Protein AF-A0A564UAB9-F1 (afdb_monomer)

Foldseek 3Di:
DDDAAEDEDCQLDDDVVVVVVVVVCVVVVGHHYYDSHVPLQVLLVLLQQLLLLVLLVVDPHSLQSLVPLVSLLVSLVSSLVSLVLSCVLPVAHPPNVSCCSVPPDSVVSSNVSSVCCNDPNVVPPRSVCSVVPVVVSVVSNVVSVVVSVVSVVVVVVVD

Radius of gyration: 17.19 Å; Cα contacts (8 Å, |Δi|>4): 170; chains: 1; bounding box: 46×29×44 Å

Secondary structure (DSSP, 8-state):
-PPPEEE--TT-S--HHHHHHHHHHHHTT--EEE-S-HHHHHHHHHHHHHHHHHHHHHSSSGGGGGG-HHHHHHHHHHHHHHHHHHHHHHS--SSGGGGHHHHS-HHHHHHHHHHHHTSHHIIIIIIHHHHH-HHHHHHHHHHHHHHHHHHHHHHHTT-

pLDDT: mean 93.33, std 7.09, range [55.41, 98.62]

Solvent-accessible surface area (backbone atoms only — not comparable to full-atom values): 8683 Å² total; per-residue (Å²): 138,80,86,52,55,70,50,51,44,92,86,39,55,93,49,71,65,62,52,53,51,50,52,51,35,54,75,68,70,44,60,66,42,82,48,54,48,49,68,49,29,52,52,48,48,49,40,50,52,39,40,54,44,49,37,38,74,72,30,95,51,44,94,50,26,32,74,38,62,69,49,28,46,52,32,37,50,48,32,27,49,39,47,45,48,47,36,70,75,64,77,53,61,36,60,66,74,61,52,50,54,54,72,54,54,64,69,60,46,18,52,54,46,21,56,40,44,70,29,74,64,20,41,66,65,45,49,52,44,40,71,75,38,52,67,60,52,53,49,50,41,52,54,52,54,52,50,53,48,52,58,53,53,59,53,60,77,77,108

Nearest PDB structures (foldseek):
  3i83-assembly1_A  TM=4.008E-01  e=1.559E+00  Methylococcus capsulatus
  3h2z-assembly1_A-2  TM=4.729E-01  e=6.433E+00  Shigella flexneri 2a str. 2457T

Mean predicted aligned error: 4.14 Å

Organism: NCBI:txid33039

Sequence (159 aa):
MIQPTTFAEISGNKSEKTKQFSKILRHAHIPYQKVVDMHMWQLCHLAMVVPIADAYYEADCPERAGKDWKIMKKTAKKLKRNFSFLRKQAGRLSPCKMNIFRFLPLPIMTIMLAVTFESSFGDKFMYQHARKAPNEMRELHKQFYAYMKKLKEARYEIL

Structure (mmCIF, N/CA/C/O backbone):
data_AF-A0A564UAB9-F1
#
_entry.id   AF-A0A564UAB9-F1
#
loop_
_atom_site.group_PDB
_atom_site.id
_atom_site.type_symbol
_atom_site.label_atom_id
_atom_site.label_alt_id
_atom_site.label_comp_id
_atom_site.label_asym_id
_atom_site.label_entity_id
_atom_site.label_seq_id
_atom_site.pdbx_PDB_ins_code
_atom_site.Cartn_x
_atom_site.Cartn_y
_atom_site.Cartn_z
_atom_site.occupancy
_atom_site.B_iso_or_equiv
_atom_site.auth_seq_id
_atom_site.auth_comp_id
_atom_site.auth_asym_id
_atom_site.auth_atom_id
_atom_site.pdbx_PDB_model_num
ATOM 1 N N . MET A 1 1 ? -9.472 -10.741 -9.925 1.00 55.41 1 MET A N 1
ATOM 2 C CA . MET A 1 1 ? -9.746 -10.391 -8.513 1.00 55.41 1 MET A CA 1
ATOM 3 C C . MET A 1 1 ? -10.145 -8.922 -8.452 1.00 55.41 1 MET A C 1
ATOM 5 O O . MET A 1 1 ? -9.410 -8.110 -8.996 1.00 55.41 1 MET A O 1
ATOM 9 N N . ILE A 1 2 ? -11.305 -8.593 -7.874 1.00 66.50 2 ILE A N 1
ATOM 10 C CA . ILE A 1 2 ? -11.787 -7.210 -7.691 1.00 66.50 2 ILE A CA 1
ATOM 11 C C . ILE A 1 2 ? -11.560 -6.832 -6.223 1.00 66.50 2 ILE A C 1
ATOM 13 O O . ILE A 1 2 ? -11.834 -7.642 -5.337 1.00 66.50 2 ILE A O 1
ATOM 17 N N . GLN A 1 3 ? -11.021 -5.640 -5.964 1.00 72.75 3 GLN A N 1
ATOM 18 C CA . GLN A 1 3 ? -10.818 -5.148 -4.601 1.00 72.75 3 GLN A CA 1
ATOM 19 C C . GLN A 1 3 ? -12.181 -4.931 -3.921 1.00 72.75 3 GLN A C 1
ATOM 21 O O . GLN A 1 3 ? -13.036 -4.266 -4.504 1.00 72.75 3 GLN A O 1
ATOM 26 N N . PRO A 1 4 ? -12.412 -5.469 -2.709 1.00 89.12 4 PRO A N 1
ATOM 27 C CA . PRO A 1 4 ? -13.683 -5.282 -2.026 1.00 89.12 4 PRO A CA 1
ATOM 28 C C . PRO A 1 4 ? -13.863 -3.834 -1.569 1.00 89.12 4 PRO A C 1
ATOM 30 O O . PRO A 1 4 ? -12.928 -3.204 -1.063 1.00 89.12 4 PRO A O 1
ATOM 33 N N . THR A 1 5 ? -15.095 -3.336 -1.656 1.00 91.62 5 THR A N 1
ATOM 34 C CA . THR A 1 5 ? -15.491 -2.061 -1.054 1.00 91.62 5 THR A CA 1
ATOM 35 C C . THR A 1 5 ? -15.363 -2.172 0.463 1.00 91.62 5 THR A C 1
ATOM 37 O O . THR A 1 5 ? -16.100 -2.918 1.111 1.00 91.62 5 THR A O 1
ATOM 40 N N . THR A 1 6 ? -14.400 -1.455 1.041 1.00 93.06 6 THR A N 1
ATOM 41 C CA . THR A 1 6 ? -14.140 -1.495 2.484 1.00 93.06 6 THR A CA 1
ATOM 42 C C . THR A 1 6 ? -14.791 -0.305 3.174 1.00 93.06 6 THR A C 1
ATOM 44 O O . THR A 1 6 ? -14.615 0.826 2.735 1.00 93.06 6 THR A O 1
ATOM 47 N N . PHE A 1 7 ? -15.535 -0.546 4.254 1.00 93.19 7 PHE A N 1
ATOM 48 C CA . PHE A 1 7 ? -16.229 0.507 5.003 1.00 93.19 7 PHE A CA 1
ATOM 49 C C . PHE A 1 7 ? -16.267 0.222 6.512 1.00 93.19 7 PHE A C 1
ATOM 51 O O . PHE A 1 7 ? -16.124 -0.922 6.956 1.00 93.19 7 PHE A O 1
ATOM 58 N N . ALA A 1 8 ? -16.458 1.278 7.302 1.00 91.81 8 ALA A N 1
ATOM 59 C CA . ALA A 1 8 ? -16.656 1.229 8.749 1.00 91.81 8 ALA A CA 1
ATOM 60 C C . ALA A 1 8 ? -17.483 2.434 9.206 1.00 91.81 8 ALA A C 1
ATOM 62 O O . ALA A 1 8 ? -17.581 3.422 8.480 1.00 91.81 8 ALA A O 1
ATOM 63 N N . GLU A 1 9 ? -18.015 2.372 10.425 1.00 89.38 9 GLU A N 1
ATOM 64 C CA . GLU A 1 9 ? -18.422 3.588 11.131 1.00 89.38 9 GLU A CA 1
ATOM 65 C C . GLU A 1 9 ? -17.197 4.370 11.597 1.00 89.38 9 GLU A C 1
ATOM 67 O O . GLU A 1 9 ? -16.203 3.777 12.020 1.00 89.38 9 GLU A O 1
ATOM 72 N N . ILE A 1 10 ? -17.301 5.700 11.605 1.00 84.44 10 ILE A N 1
ATOM 73 C CA . ILE A 1 10 ? -16.237 6.583 12.111 1.00 84.44 10 ILE A CA 1
ATOM 74 C C . ILE A 1 10 ? -15.963 6.306 13.596 1.00 84.44 10 ILE A C 1
ATOM 76 O O . ILE A 1 10 ? -14.811 6.289 14.018 1.00 84.44 10 ILE A O 1
ATOM 80 N N . SER A 1 11 ? -17.008 6.015 14.380 1.00 82.06 11 SER A N 1
ATOM 81 C CA . SER A 1 11 ? -16.887 5.653 15.801 1.00 82.06 11 SER A CA 1
ATOM 82 C C . SER A 1 11 ? -16.257 4.276 16.040 1.00 82.06 11 SER A C 1
ATOM 84 O O . SER A 1 11 ? -15.967 3.924 17.179 1.00 82.06 11 SER A O 1
ATOM 86 N N . GLY A 1 12 ? -16.103 3.461 14.993 1.00 79.00 12 GLY A N 1
ATOM 87 C CA . GLY A 1 12 ? -15.676 2.064 15.072 1.00 79.00 12 GLY A CA 1
ATOM 88 C C . GLY A 1 12 ? -16.711 1.094 15.655 1.00 79.00 12 GLY A C 1
ATOM 89 O O . GLY A 1 12 ? -16.488 -0.120 15.661 1.00 79.00 12 GLY A O 1
ATOM 90 N N . ASN A 1 13 ? -17.870 1.593 16.090 1.00 84.12 13 ASN A N 1
ATOM 91 C CA . ASN A 1 13 ? -18.959 0.768 16.600 1.00 84.12 13 ASN A CA 1
ATOM 92 C C . ASN A 1 13 ? -19.751 0.107 15.468 1.00 84.12 13 ASN A C 1
ATOM 94 O O . ASN A 1 13 ? -19.883 0.629 14.361 1.00 84.12 13 ASN A O 1
ATOM 98 N N . LYS A 1 14 ? -20.342 -1.055 15.757 1.00 80.62 14 LYS A N 1
ATOM 99 C CA . LYS A 1 14 ? -21.307 -1.670 14.839 1.00 80.62 14 LYS A CA 1
ATOM 100 C C . LYS A 1 14 ? -22.603 -0.864 14.884 1.00 80.62 14 LYS A C 1
ATOM 102 O O . LYS A 1 14 ? -23.195 -0.715 15.947 1.00 80.62 14 LYS A O 1
ATOM 107 N N . SER A 1 15 ? -23.064 -0.410 13.727 1.00 86.75 15 SER A N 1
ATOM 108 C CA . SER A 1 15 ? -24.317 0.336 13.582 1.00 86.75 15 SER A CA 1
ATOM 109 C C . SER A 1 15 ? -25.321 -0.414 12.714 1.00 86.75 15 SER A C 1
ATOM 111 O O . SER A 1 15 ? -24.957 -1.282 11.915 1.00 86.75 15 SER A O 1
ATOM 113 N N . GLU A 1 16 ? -26.598 -0.048 12.813 1.00 90.25 16 GLU A N 1
ATOM 114 C CA . GLU A 1 16 ? -27.604 -0.562 11.881 1.00 90.25 16 GLU A CA 1
ATOM 115 C C . GLU A 1 16 ? -27.351 -0.066 10.447 1.00 90.25 16 GLU A C 1
ATOM 117 O O . GLU A 1 16 ? -27.499 -0.833 9.497 1.00 90.25 16 GLU A O 1
ATOM 122 N N . LYS A 1 17 ? -26.826 1.157 10.284 1.00 89.81 17 LYS A N 1
ATOM 123 C CA . LYS A 1 17 ? -26.436 1.721 8.980 1.00 89.81 17 LYS A CA 1
ATOM 124 C C . LYS A 1 17 ? -25.415 0.843 8.253 1.00 89.81 17 LYS A C 1
ATOM 126 O O . LYS A 1 17 ? -25.615 0.483 7.095 1.00 89.81 17 LYS A O 1
ATOM 131 N N . THR A 1 18 ? -24.352 0.410 8.934 1.00 91.38 18 THR A N 1
ATOM 132 C CA . THR A 1 18 ? -23.342 -0.477 8.326 1.00 91.38 18 THR A CA 1
ATOM 133 C C . THR A 1 18 ? -23.893 -1.865 7.998 1.00 91.38 18 THR A C 1
ATOM 135 O O . THR A 1 18 ? -23.439 -2.495 7.036 1.00 91.38 18 THR A O 1
ATOM 138 N N . LYS A 1 19 ? -24.897 -2.362 8.737 1.00 91.75 19 LYS A N 1
ATOM 139 C CA . LYS A 1 19 ? -25.610 -3.599 8.371 1.00 91.75 19 LYS A CA 1
ATOM 140 C C . LYS A 1 19 ? -26.473 -3.405 7.128 1.00 91.75 19 LYS A C 1
ATOM 142 O O . LYS A 1 19 ? -26.410 -4.247 6.234 1.00 91.75 19 LYS A O 1
ATOM 147 N N . GLN A 1 20 ? -27.235 -2.316 7.051 1.00 94.44 20 GLN A N 1
ATOM 148 C CA . GLN A 1 20 ? -28.053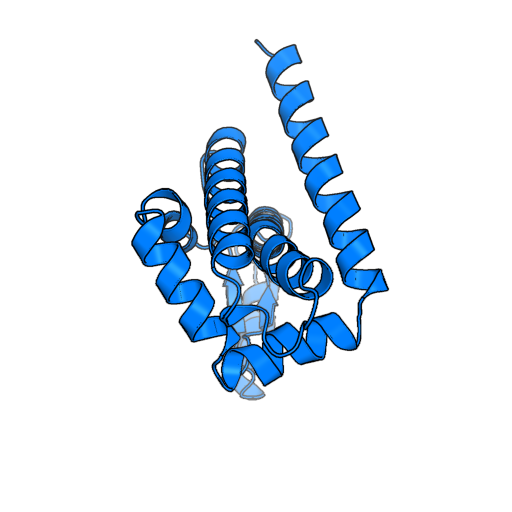 -1.982 5.884 1.00 94.44 20 GLN A CA 1
ATOM 149 C C . GLN A 1 20 ? -27.186 -1.817 4.633 1.00 94.44 20 GLN A C 1
ATOM 151 O O . GLN A 1 20 ? -27.453 -2.460 3.621 1.00 94.44 20 GLN A O 1
ATOM 156 N N . PHE A 1 21 ? -26.072 -1.087 4.726 1.00 94.75 21 PHE A N 1
ATOM 157 C CA . PHE A 1 21 ? -25.146 -0.933 3.605 1.00 94.75 21 PHE A CA 1
ATOM 158 C C . PHE A 1 21 ? -24.528 -2.268 3.162 1.00 94.75 21 PHE A C 1
ATOM 160 O O . PHE A 1 21 ? -24.475 -2.562 1.970 1.00 94.75 21 PHE A O 1
ATOM 167 N N . SER A 1 22 ? -24.175 -3.146 4.114 1.00 94.50 22 SER A N 1
ATOM 168 C CA . SER A 1 22 ? -23.739 -4.517 3.789 1.00 94.50 22 SER A CA 1
ATOM 169 C C . SER A 1 22 ? -24.796 -5.279 2.981 1.00 94.50 22 SER A C 1
ATOM 171 O O . SER A 1 22 ? -24.454 -6.008 2.055 1.00 94.50 22 SER A O 1
ATOM 173 N N . LYS A 1 23 ? -26.084 -5.141 3.338 1.00 96.19 23 LYS A N 1
ATOM 174 C CA . LYS A 1 23 ? -27.186 -5.810 2.629 1.00 96.19 23 LYS A CA 1
ATOM 175 C C . LYS A 1 23 ? -27.323 -5.290 1.200 1.00 96.19 23 LYS A C 1
ATOM 177 O O . LYS A 1 23 ? -27.567 -6.107 0.318 1.00 96.19 23 LYS A O 1
ATOM 182 N N . ILE A 1 24 ? -27.149 -3.987 0.976 1.00 96.69 24 ILE A N 1
ATOM 183 C CA . ILE A 1 24 ? -27.199 -3.374 -0.361 1.00 96.69 24 ILE A CA 1
ATOM 184 C C . ILE A 1 24 ? -26.074 -3.930 -1.238 1.00 96.69 24 ILE A C 1
ATOM 186 O O . ILE A 1 24 ? -26.347 -4.482 -2.300 1.00 96.69 24 ILE A O 1
ATOM 190 N N . LEU A 1 25 ? -24.823 -3.872 -0.764 1.00 95.94 25 LEU A N 1
ATOM 191 C CA . LEU A 1 25 ? -23.670 -4.376 -1.523 1.00 95.94 25 LEU A CA 1
ATOM 192 C C . LEU A 1 25 ? -23.798 -5.871 -1.824 1.00 95.94 25 LEU A C 1
ATOM 194 O O . LEU A 1 25 ? -23.499 -6.306 -2.934 1.00 95.94 25 LEU A O 1
ATOM 198 N N . ARG A 1 26 ? -24.314 -6.649 -0.863 1.00 95.81 26 ARG A N 1
ATOM 199 C CA . ARG A 1 26 ? -24.584 -8.075 -1.059 1.00 95.81 26 ARG A CA 1
ATOM 200 C C . ARG A 1 26 ? -25.623 -8.328 -2.153 1.00 95.81 26 ARG A C 1
ATOM 202 O O . ARG A 1 26 ? -25.378 -9.181 -2.995 1.00 95.81 26 ARG A O 1
ATOM 209 N N . HIS A 1 27 ? -26.752 -7.613 -2.153 1.00 97.06 27 HIS A N 1
ATOM 210 C CA . HIS A 1 27 ? -27.777 -7.762 -3.199 1.00 97.06 27 HIS A CA 1
ATOM 211 C C . HIS A 1 27 ? -27.256 -7.349 -4.579 1.00 97.06 27 HIS A C 1
ATOM 213 O O . HIS A 1 27 ? -27.603 -7.969 -5.578 1.00 97.06 27 HIS A O 1
ATOM 219 N N . ALA A 1 28 ? -26.381 -6.344 -4.634 1.00 96.06 28 ALA A N 1
ATOM 220 C CA . ALA A 1 28 ? -25.747 -5.893 -5.868 1.00 96.06 28 ALA A CA 1
ATOM 221 C C . ALA A 1 28 ? -24.590 -6.798 -6.344 1.00 96.06 28 ALA A C 1
ATOM 223 O O . ALA A 1 28 ? -23.960 -6.487 -7.349 1.00 96.06 28 ALA A O 1
ATOM 224 N N . HIS A 1 29 ? -24.279 -7.889 -5.631 1.00 94.50 29 HIS A N 1
ATOM 225 C CA . HIS A 1 29 ? -23.126 -8.758 -5.901 1.00 94.50 29 HIS A CA 1
ATOM 226 C C . HIS A 1 29 ? -21.775 -8.013 -5.907 1.00 94.50 29 HIS A C 1
ATOM 228 O O . HIS A 1 29 ? -20.821 -8.427 -6.566 1.00 94.50 29 HIS A O 1
ATOM 234 N N . ILE A 1 30 ? -21.667 -6.926 -5.134 1.00 94.06 30 ILE A N 1
ATOM 235 C CA . ILE A 1 30 ? -20.431 -6.156 -4.972 1.00 94.06 30 ILE A CA 1
ATOM 236 C C . ILE A 1 30 ? -19.643 -6.735 -3.787 1.00 94.06 30 ILE A C 1
ATOM 238 O O . ILE A 1 30 ? -20.153 -6.741 -2.661 1.00 94.06 30 ILE A O 1
ATOM 242 N N . PRO A 1 31 ? -18.393 -7.200 -3.983 1.00 94.00 31 PRO A N 1
ATOM 243 C CA . PRO A 1 31 ? -17.554 -7.671 -2.886 1.00 94.00 31 PRO A CA 1
ATOM 244 C C . PRO A 1 31 ? -17.317 -6.558 -1.865 1.00 94.00 31 PRO A C 1
ATOM 246 O O . PRO A 1 31 ? -16.956 -5.441 -2.232 1.00 94.00 31 PRO A O 1
ATOM 249 N N . TYR A 1 32 ? -17.469 -6.859 -0.576 1.00 93.62 32 TYR A N 1
ATOM 250 C CA . TYR A 1 32 ? -17.320 -5.855 0.472 1.00 93.62 32 TYR A CA 1
ATOM 251 C C . TYR A 1 32 ? -16.623 -6.386 1.719 1.00 93.62 32 TYR A C 1
ATOM 253 O O . TYR A 1 32 ? -16.636 -7.581 2.014 1.00 93.62 32 TYR A O 1
ATOM 261 N N . GLN A 1 33 ? -16.030 -5.468 2.479 1.00 92.44 33 GLN A N 1
ATOM 262 C CA . GLN A 1 33 ? -15.383 -5.757 3.749 1.00 92.44 33 GLN A CA 1
ATOM 263 C C . GLN A 1 33 ? -15.786 -4.714 4.794 1.00 92.44 33 GLN A C 1
ATOM 265 O O . GLN A 1 33 ? -15.638 -3.513 4.589 1.00 92.44 33 GLN A O 1
ATOM 270 N N . LYS A 1 34 ? -16.244 -5.179 5.958 1.00 91.56 34 LYS A N 1
ATOM 271 C CA . LYS A 1 34 ? -16.395 -4.321 7.137 1.00 91.56 34 LYS A CA 1
ATOM 272 C C . LYS A 1 34 ? -15.121 -4.344 7.961 1.00 91.56 34 LYS A C 1
ATOM 274 O O . LYS A 1 34 ? -14.614 -5.423 8.271 1.00 91.56 34 LYS A O 1
ATOM 279 N N . VAL A 1 35 ? -14.637 -3.172 8.348 1.00 90.56 35 VAL A N 1
ATOM 280 C CA . VAL A 1 35 ? -13.526 -3.028 9.297 1.00 90.56 35 VAL A CA 1
ATOM 281 C C . VAL A 1 35 ? -13.991 -2.266 10.531 1.00 90.56 35 VAL A C 1
ATOM 283 O O . VAL A 1 35 ? -15.004 -1.579 10.496 1.00 90.56 35 VAL A O 1
ATOM 286 N N . VAL A 1 36 ? -13.283 -2.442 11.644 1.00 87.94 36 VAL A N 1
ATOM 287 C CA . VAL A 1 36 ? -13.587 -1.743 12.906 1.00 87.94 36 VAL A CA 1
ATOM 288 C C . VAL A 1 36 ? -12.949 -0.357 12.925 1.00 87.94 36 VAL A C 1
ATOM 290 O O . VAL A 1 36 ? -13.487 0.568 13.507 1.00 87.94 36 VAL A O 1
ATOM 293 N N . ASP A 1 37 ? -11.795 -0.210 12.283 1.00 90.56 37 ASP A N 1
ATOM 294 C CA . ASP A 1 37 ? -10.980 0.997 12.341 1.00 90.56 37 ASP A CA 1
ATOM 295 C C . ASP A 1 37 ? -10.583 1.379 10.917 1.00 90.56 37 ASP A C 1
ATOM 297 O O . ASP A 1 37 ? -9.641 0.812 10.348 1.00 90.56 37 ASP A O 1
ATOM 301 N N . MET A 1 38 ? -11.379 2.269 10.312 1.00 92.19 38 MET A N 1
ATOM 302 C CA . MET A 1 38 ? -11.146 2.734 8.943 1.00 92.19 38 MET A CA 1
ATOM 303 C C . MET A 1 38 ? -9.855 3.536 8.847 1.00 92.19 38 MET A C 1
ATOM 305 O O . MET A 1 38 ? -9.096 3.359 7.900 1.00 92.19 38 MET A O 1
ATOM 309 N N . HIS A 1 39 ? -9.577 4.368 9.846 1.00 92.88 39 HIS A N 1
ATOM 310 C CA . HIS A 1 39 ? -8.387 5.201 9.850 1.00 92.88 39 HIS A CA 1
ATOM 311 C C . HIS A 1 39 ? -7.115 4.340 9.858 1.00 92.88 39 HIS A C 1
ATOM 313 O O . HIS A 1 39 ? -6.242 4.501 9.005 1.00 92.88 39 HIS A O 1
ATOM 319 N N . MET A 1 40 ? -7.042 3.332 10.733 1.00 94.44 40 MET A N 1
ATOM 320 C CA . MET A 1 40 ? -5.929 2.381 10.728 1.00 94.44 40 MET A CA 1
ATOM 321 C C . MET A 1 40 ? -5.865 1.555 9.440 1.00 94.44 40 MET A C 1
ATOM 323 O O . MET A 1 40 ? -4.770 1.248 8.966 1.00 94.44 40 MET A O 1
ATOM 327 N N . TRP A 1 41 ? -7.016 1.196 8.864 1.00 94.69 41 TRP A N 1
ATOM 328 C CA . TRP A 1 41 ? -7.066 0.495 7.581 1.00 94.69 41 TRP A CA 1
ATOM 329 C C . TRP A 1 41 ? -6.469 1.341 6.449 1.00 94.69 41 TRP A C 1
ATOM 331 O O . TRP A 1 41 ? -5.621 0.846 5.707 1.00 94.69 41 TRP A O 1
ATOM 341 N N . GLN A 1 42 ? -6.833 2.624 6.365 1.00 94.94 42 GLN A N 1
ATOM 342 C CA . GLN A 1 42 ? -6.294 3.571 5.386 1.00 94.94 42 GLN A CA 1
ATOM 343 C C . GLN A 1 42 ? -4.787 3.769 5.574 1.00 94.94 42 GLN A C 1
ATOM 345 O O . GLN A 1 42 ? -4.035 3.679 4.607 1.00 94.94 42 GLN A O 1
ATOM 350 N N . LEU A 1 43 ? -4.315 3.941 6.813 1.00 96.50 43 LEU A N 1
ATOM 351 C CA . LEU A 1 43 ? -2.882 4.055 7.098 1.00 96.50 43 LEU A CA 1
ATOM 352 C C . LEU A 1 43 ? -2.109 2.793 6.700 1.00 96.50 43 LEU A C 1
ATOM 354 O O . LEU A 1 43 ? -1.032 2.892 6.114 1.00 96.50 43 LEU A O 1
ATOM 358 N N . CYS A 1 44 ? -2.652 1.605 6.978 1.00 96.81 44 CYS A N 1
ATOM 359 C CA . CYS A 1 44 ? -2.045 0.343 6.553 1.00 96.81 44 CYS A CA 1
ATOM 360 C C . CYS A 1 44 ? -2.045 0.189 5.027 1.00 96.81 44 CYS A C 1
ATOM 362 O O . CYS A 1 44 ? -1.090 -0.351 4.470 1.00 96.81 44 CYS A O 1
ATOM 364 N N . HIS A 1 45 ? -3.091 0.667 4.350 1.00 95.50 45 HIS A N 1
ATOM 365 C CA . HIS A 1 45 ? -3.146 0.689 2.896 1.00 95.50 45 HIS A CA 1
ATOM 366 C C . HIS A 1 45 ? -2.061 1.609 2.323 1.00 95.50 45 HIS A C 1
ATOM 368 O O . HIS A 1 45 ? -1.251 1.148 1.522 1.00 95.50 45 HIS A O 1
ATOM 374 N N . LEU A 1 46 ? -1.955 2.852 2.809 1.00 97.50 46 LEU A N 1
ATOM 375 C CA . LEU A 1 46 ? -0.921 3.812 2.397 1.00 97.50 46 LEU A CA 1
ATOM 376 C C . LEU A 1 46 ? 0.494 3.302 2.677 1.00 97.50 46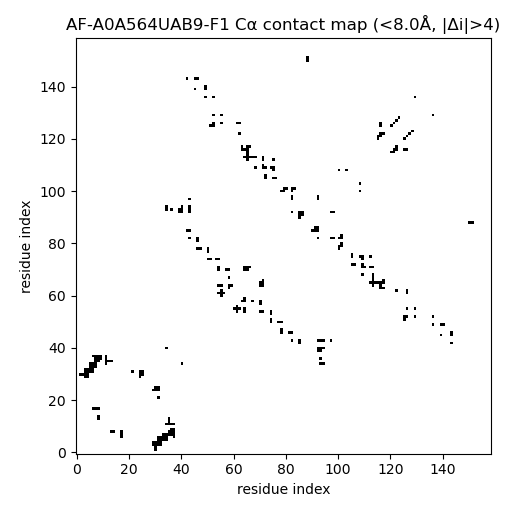 LEU A C 1
ATOM 378 O O . LEU A 1 46 ? 1.362 3.389 1.808 1.00 97.50 46 LEU A O 1
ATOM 382 N N . ALA A 1 47 ? 0.713 2.676 3.837 1.00 97.88 47 ALA A N 1
ATOM 383 C CA . ALA A 1 47 ? 1.986 2.051 4.183 1.00 97.88 47 ALA A CA 1
ATOM 384 C C . ALA A 1 47 ? 2.442 0.998 3.167 1.00 97.88 47 ALA A C 1
ATOM 386 O O . ALA A 1 47 ? 3.649 0.765 3.072 1.00 97.88 47 ALA A O 1
ATOM 387 N N . MET A 1 48 ? 1.501 0.393 2.431 1.00 97.25 48 MET A N 1
ATOM 388 C CA . MET A 1 48 ? 1.743 -0.587 1.377 1.00 97.25 48 MET A CA 1
ATOM 389 C C . MET A 1 48 ? 1.845 0.041 -0.016 1.00 97.25 48 MET A C 1
ATOM 391 O O . MET A 1 48 ? 2.827 -0.193 -0.718 1.00 97.25 48 MET A O 1
ATOM 395 N N . VAL A 1 49 ? 0.839 0.817 -0.430 1.00 96.38 49 VAL A N 1
ATOM 396 C CA . VAL A 1 49 ? 0.727 1.278 -1.823 1.00 96.38 49 VAL A CA 1
ATOM 397 C C . VAL A 1 49 ? 1.717 2.384 -2.161 1.00 96.38 49 VAL A C 1
ATOM 399 O O . VAL A 1 49 ? 2.220 2.412 -3.280 1.00 96.38 49 VAL A O 1
ATOM 402 N N . VAL A 1 50 ? 2.070 3.245 -1.198 1.00 98.12 50 VAL A N 1
ATOM 403 C CA . VAL A 1 50 ? 3.032 4.333 -1.432 1.00 98.12 50 VAL A CA 1
ATOM 404 C C . VAL A 1 50 ? 4.418 3.777 -1.787 1.00 98.12 50 VAL A C 1
ATOM 406 O O . VAL A 1 50 ? 4.913 4.114 -2.858 1.00 98.12 50 VAL A O 1
ATOM 409 N N . PRO A 1 51 ? 5.047 2.875 -0.998 1.00 98.25 51 PRO A N 1
ATOM 410 C CA . PRO A 1 51 ? 6.326 2.282 -1.395 1.00 98.25 51 PRO A CA 1
ATOM 411 C C . PRO A 1 51 ? 6.288 1.517 -2.721 1.00 98.25 51 PRO A C 1
ATOM 413 O O . PRO A 1 51 ? 7.302 1.458 -3.409 1.00 98.25 51 PRO A O 1
ATOM 416 N N . ILE A 1 52 ? 5.147 0.912 -3.064 1.00 97.88 52 ILE A N 1
ATOM 417 C CA . ILE A 1 52 ? 4.969 0.201 -4.334 1.00 97.88 52 ILE A CA 1
ATOM 418 C C . ILE A 1 52 ? 4.968 1.185 -5.507 1.00 97.88 52 ILE A C 1
ATOM 420 O O . ILE A 1 52 ? 5.681 0.960 -6.479 1.00 97.88 52 ILE A O 1
ATOM 424 N N . ALA A 1 53 ? 4.209 2.279 -5.420 1.00 97.81 53 ALA A N 1
ATOM 425 C CA . ALA A 1 53 ? 4.195 3.294 -6.470 1.00 97.81 53 ALA A CA 1
ATOM 426 C C . ALA A 1 53 ? 5.547 4.012 -6.582 1.00 97.81 53 ALA A C 1
ATOM 428 O O . ALA A 1 53 ? 6.048 4.180 -7.690 1.00 97.81 53 ALA A O 1
ATOM 429 N N . ASP A 1 54 ? 6.178 4.346 -5.447 1.00 98.12 54 ASP A N 1
ATOM 430 C CA . ASP A 1 54 ? 7.535 4.906 -5.415 1.00 98.12 54 ASP A CA 1
ATOM 431 C C . ASP A 1 54 ? 8.511 4.048 -6.230 1.00 98.12 54 ASP A C 1
ATOM 433 O O . ASP A 1 54 ? 9.341 4.589 -6.947 1.00 98.12 54 ASP A O 1
ATOM 437 N N . ALA A 1 55 ? 8.416 2.717 -6.140 1.00 98.31 55 ALA A N 1
ATOM 438 C CA . ALA A 1 55 ? 9.303 1.810 -6.863 1.00 98.31 55 ALA A CA 1
ATOM 439 C C . ALA A 1 55 ? 9.212 1.981 -8.387 1.00 98.31 55 ALA A C 1
ATOM 441 O O . ALA A 1 55 ? 10.234 1.922 -9.061 1.00 98.31 55 ALA A O 1
ATOM 442 N N . TYR A 1 56 ? 8.011 2.221 -8.921 1.00 98.00 56 TYR A N 1
ATOM 443 C CA . TYR A 1 56 ? 7.824 2.491 -10.347 1.00 98.00 56 TYR A CA 1
ATOM 444 C C . TYR A 1 56 ? 8.401 3.843 -10.758 1.00 98.00 56 TYR A C 1
ATOM 446 O O . TYR A 1 56 ? 8.939 3.958 -11.850 1.00 98.00 56 TYR A O 1
ATOM 454 N N . TYR A 1 57 ? 8.306 4.860 -9.901 1.00 97.12 57 TYR A N 1
ATOM 455 C CA . TYR A 1 57 ? 8.836 6.194 -10.203 1.00 97.12 57 TYR A CA 1
ATOM 456 C C . TYR A 1 57 ? 10.350 6.301 -10.019 1.00 97.12 57 TYR A C 1
ATOM 458 O O . TYR A 1 57 ? 10.979 7.154 -10.633 1.00 97.12 57 TYR A O 1
ATOM 466 N N . GLU A 1 58 ? 10.921 5.475 -9.144 1.00 96.56 58 GLU A N 1
ATOM 467 C CA . GLU A 1 58 ? 12.359 5.416 -8.881 1.00 96.56 58 GLU A CA 1
ATOM 468 C C . GLU A 1 58 ? 13.115 4.538 -9.896 1.00 96.56 58 GLU A C 1
ATOM 470 O O . GLU A 1 58 ? 14.342 4.581 -9.912 1.00 96.56 58 GLU A O 1
ATOM 475 N N . ALA A 1 59 ? 12.415 3.729 -10.699 1.00 96.50 59 ALA A N 1
ATOM 476 C CA . ALA A 1 59 ? 13.021 2.842 -11.689 1.00 96.50 59 ALA A CA 1
ATOM 477 C C . ALA A 1 59 ? 13.316 3.554 -13.009 1.00 96.50 59 ALA A C 1
ATOM 479 O O . ALA A 1 59 ? 12.449 4.235 -13.552 1.00 96.50 59 ALA A O 1
ATOM 480 N N . ASP A 1 60 ? 14.496 3.292 -13.577 1.00 94.69 60 ASP A N 1
ATOM 481 C CA . ASP A 1 60 ? 14.878 3.796 -14.905 1.00 94.69 60 ASP A CA 1
ATOM 482 C C . ASP A 1 60 ? 13.920 3.292 -15.996 1.00 94.69 60 ASP A C 1
ATOM 484 O O . ASP A 1 60 ? 13.544 4.022 -16.910 1.00 94.69 60 ASP A O 1
ATOM 488 N N . CYS A 1 61 ? 13.484 2.033 -15.874 1.00 95.25 61 CYS A N 1
ATOM 489 C CA . CYS A 1 61 ? 12.452 1.431 -16.711 1.00 95.25 61 CYS A CA 1
ATOM 490 C C . CYS A 1 61 ? 11.283 0.966 -15.824 1.00 95.25 61 CYS A C 1
ATOM 492 O O . CYS A 1 61 ? 11.315 -0.164 -15.324 1.00 95.25 61 CYS A O 1
ATOM 494 N N . PRO A 1 62 ? 10.244 1.802 -15.620 1.00 94.38 62 PRO A N 1
ATOM 495 C CA . PRO A 1 62 ? 9.127 1.495 -14.723 1.00 94.38 62 PRO A CA 1
ATOM 496 C C . PRO A 1 62 ? 8.422 0.171 -15.046 1.00 94.38 62 PRO A C 1
ATOM 498 O O . PRO A 1 62 ? 8.103 -0.597 -14.145 1.00 94.38 62 PRO A O 1
ATOM 501 N N . GLU A 1 63 ? 8.249 -0.155 -16.328 1.00 93.12 63 GLU A N 1
ATOM 502 C CA . GLU A 1 63 ? 7.639 -1.419 -16.782 1.00 93.12 63 GLU A CA 1
ATOM 503 C C . GLU A 1 63 ? 8.416 -2.667 -16.344 1.00 93.12 63 GLU A C 1
ATOM 505 O O . GLU A 1 63 ? 7.856 -3.756 -16.286 1.00 93.12 63 GLU A O 1
ATOM 510 N N . ARG A 1 64 ? 9.707 -2.515 -16.032 1.00 94.00 64 ARG A N 1
ATOM 511 C CA . ARG A 1 64 ? 10.603 -3.587 -15.580 1.00 94.00 64 ARG A CA 1
ATOM 512 C C . ARG A 1 64 ? 11.100 -3.356 -14.157 1.00 94.00 64 ARG A C 1
ATOM 514 O O . ARG A 1 64 ? 12.121 -3.924 -13.768 1.00 94.00 64 ARG A O 1
ATOM 521 N N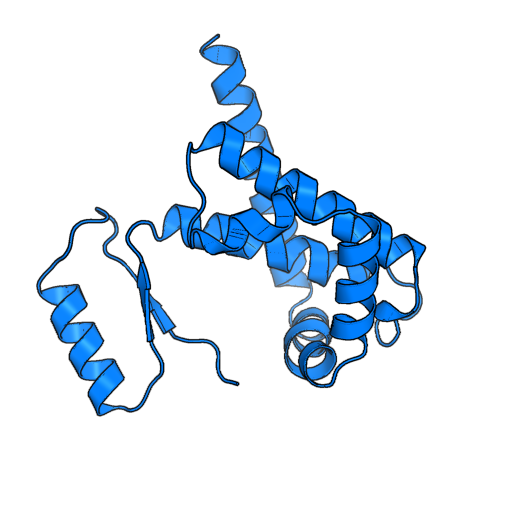 . ALA A 1 65 ? 10.400 -2.537 -13.367 1.00 96.56 65 ALA A N 1
ATOM 522 C CA . ALA A 1 65 ? 10.804 -2.217 -12.000 1.00 96.56 65 ALA A CA 1
ATOM 523 C C . ALA A 1 65 ? 10.984 -3.477 -11.129 1.00 96.56 65 ALA A C 1
ATOM 525 O O . ALA A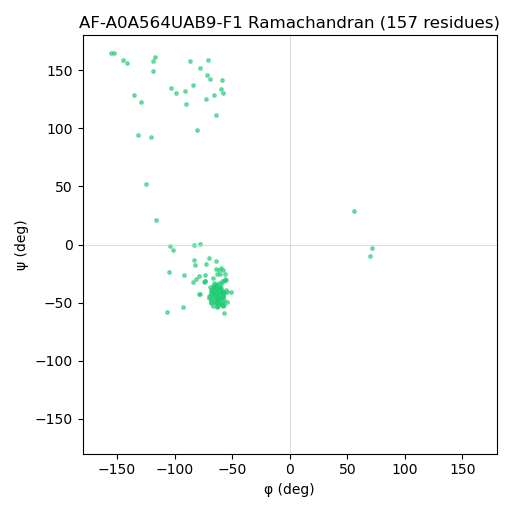 1 65 ? 11.848 -3.491 -10.254 1.00 96.56 65 ALA A O 1
ATOM 526 N N . GLY A 1 66 ? 10.238 -4.557 -11.400 1.00 96.56 66 GLY A N 1
ATOM 527 C CA . GLY A 1 66 ? 10.381 -5.843 -10.709 1.00 96.56 66 GLY A CA 1
ATOM 528 C C . GLY A 1 66 ? 11.737 -6.527 -10.909 1.00 96.56 66 GLY A C 1
ATOM 529 O O . GLY A 1 66 ? 12.174 -7.276 -10.034 1.00 96.56 66 GLY A O 1
ATOM 530 N N . LYS A 1 67 ? 12.439 -6.235 -12.014 1.00 96.81 67 LYS A N 1
ATOM 531 C CA . LYS A 1 67 ? 13.778 -6.772 -12.320 1.00 96.81 67 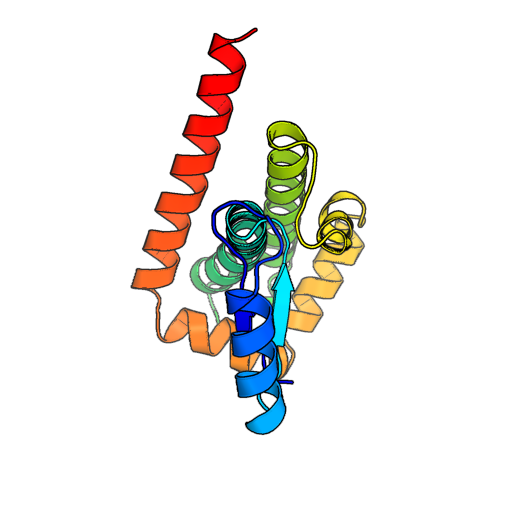LYS A CA 1
ATOM 532 C C . LYS A 1 67 ? 14.907 -6.010 -11.632 1.00 96.81 67 LYS A C 1
ATOM 534 O O . LYS A 1 67 ? 16.010 -6.544 -11.511 1.00 96.81 67 LYS A O 1
ATOM 539 N N . ASP A 1 68 ? 14.655 -4.793 -11.153 1.00 97.62 68 ASP A N 1
ATOM 540 C CA . ASP A 1 68 ? 15.644 -4.041 -10.387 1.00 97.62 68 ASP A CA 1
ATOM 541 C C . ASP A 1 68 ? 15.657 -4.518 -8.927 1.00 97.62 68 ASP A C 1
ATOM 543 O O . ASP A 1 68 ? 14.871 -4.103 -8.067 1.00 97.62 68 ASP A O 1
ATOM 547 N N . TRP A 1 69 ? 16.616 -5.392 -8.625 1.00 97.25 69 TRP A N 1
ATOM 548 C CA . TRP A 1 69 ? 16.797 -5.940 -7.285 1.00 97.25 69 TRP A CA 1
ATOM 549 C C . TRP A 1 69 ? 17.068 -4.870 -6.217 1.00 97.25 69 TRP A C 1
ATOM 551 O O . TRP A 1 69 ? 16.646 -5.013 -5.063 1.00 97.25 69 TRP A O 1
ATOM 561 N N . LYS A 1 70 ? 17.767 -3.783 -6.568 1.00 98.06 70 LYS A N 1
ATOM 562 C CA . LYS A 1 70 ? 18.081 -2.693 -5.635 1.00 98.06 70 LYS A CA 1
ATOM 563 C C . LYS A 1 70 ? 16.802 -1.951 -5.257 1.00 98.06 70 LYS A C 1
ATOM 565 O O . LYS A 1 70 ? 16.594 -1.693 -4.065 1.00 98.06 70 LYS A O 1
ATOM 570 N N . ILE A 1 71 ? 15.931 -1.678 -6.228 1.00 98.31 71 ILE A N 1
ATOM 571 C CA . ILE A 1 71 ? 14.616 -1.068 -6.001 1.00 98.31 71 ILE A CA 1
ATOM 572 C C . ILE A 1 71 ? 13.723 -2.009 -5.196 1.00 98.31 71 ILE A C 1
ATOM 574 O O . ILE A 1 71 ? 13.221 -1.602 -4.149 1.00 98.31 71 ILE A O 1
ATOM 578 N N . MET A 1 72 ? 13.598 -3.285 -5.575 1.00 98.44 72 MET A N 1
ATOM 579 C CA . MET A 1 72 ? 12.778 -4.252 -4.829 1.00 98.44 72 MET A CA 1
ATOM 580 C C . MET A 1 72 ? 13.226 -4.386 -3.370 1.00 98.44 72 MET A C 1
ATOM 582 O O . MET A 1 72 ? 12.401 -4.351 -2.451 1.00 98.44 72 MET A O 1
ATOM 586 N N . LYS A 1 73 ? 14.540 -4.440 -3.119 1.00 98.56 73 LYS A N 1
ATOM 587 C CA . LYS A 1 73 ? 15.091 -4.493 -1.757 1.00 98.56 73 LYS A CA 1
ATOM 588 C C . LYS A 1 73 ? 14.816 -3.202 -0.982 1.00 98.56 73 LYS A C 1
ATOM 590 O O . LYS A 1 73 ? 14.531 -3.255 0.218 1.00 98.56 73 LYS A O 1
ATOM 595 N N . LYS A 1 74 ? 14.893 -2.033 -1.631 1.00 98.62 74 LYS A N 1
ATOM 596 C CA . LYS A 1 74 ? 14.555 -0.730 -1.028 1.00 98.62 74 LYS A CA 1
ATOM 597 C C . LYS A 1 74 ? 13.068 -0.661 -0.670 1.00 98.62 74 LYS A C 1
ATOM 599 O O . LYS A 1 74 ? 12.738 -0.277 0.454 1.00 98.62 74 LYS A O 1
ATOM 604 N N . THR A 1 75 ? 12.191 -1.102 -1.564 1.00 98.56 75 THR A N 1
ATOM 605 C CA . THR A 1 75 ? 10.739 -1.180 -1.355 1.00 98.56 75 THR A CA 1
ATOM 606 C C . THR A 1 75 ? 10.391 -2.126 -0.211 1.00 98.56 75 THR A C 1
ATOM 608 O O . THR A 1 75 ? 9.649 -1.745 0.695 1.00 98.56 75 THR A O 1
ATOM 611 N N . ALA A 1 76 ? 11.020 -3.305 -0.158 1.00 98.56 76 ALA A N 1
ATOM 612 C CA . ALA A 1 76 ? 10.856 -4.254 0.940 1.00 98.56 76 ALA A CA 1
ATOM 613 C C . ALA A 1 76 ? 11.228 -3.638 2.302 1.00 98.56 76 ALA A C 1
ATOM 615 O O . ALA A 1 76 ? 10.477 -3.741 3.277 1.00 98.56 76 ALA A O 1
ATOM 616 N N . LYS A 1 77 ? 12.359 -2.917 2.367 1.00 98.56 77 LYS A N 1
ATOM 617 C CA . LYS A 1 77 ? 12.776 -2.184 3.574 1.00 98.56 77 LYS A CA 1
ATOM 618 C C . LYS A 1 77 ? 11.767 -1.101 3.968 1.00 98.56 77 LYS A C 1
ATOM 620 O O . LYS A 1 77 ? 11.424 -1.012 5.148 1.00 98.56 77 LYS A O 1
ATOM 625 N N . LYS A 1 78 ? 11.291 -0.291 3.010 1.00 98.38 78 LYS A N 1
ATOM 626 C CA . LYS A 1 78 ? 10.289 0.766 3.253 1.00 98.38 78 LYS A CA 1
ATOM 627 C C . LYS A 1 78 ? 9.007 0.172 3.843 1.00 98.38 78 LYS A C 1
ATOM 629 O O . LYS A 1 78 ? 8.559 0.634 4.886 1.00 98.38 78 LYS A O 1
ATOM 634 N N . LEU A 1 79 ? 8.476 -0.891 3.242 1.00 98.31 79 LEU A N 1
ATOM 635 C CA . LEU A 1 79 ? 7.281 -1.589 3.724 1.00 98.31 79 LEU A CA 1
ATOM 636 C C . LEU A 1 79 ? 7.465 -2.108 5.160 1.00 98.31 79 LEU A C 1
ATOM 638 O O . LEU A 1 79 ? 6.685 -1.757 6.047 1.00 98.31 79 LEU A O 1
ATOM 642 N N . LYS A 1 80 ? 8.537 -2.869 5.434 1.00 98.19 80 LYS A N 1
ATOM 643 C CA . LYS A 1 80 ? 8.819 -3.399 6.782 1.00 98.19 80 LYS A CA 1
ATOM 644 C C . LYS A 1 80 ? 8.945 -2.277 7.818 1.00 98.19 80 LYS A C 1
ATOM 646 O O . LYS A 1 80 ? 8.403 -2.395 8.921 1.00 98.19 80 LYS A O 1
ATOM 651 N N . ARG A 1 81 ? 9.611 -1.171 7.461 1.00 98.00 81 ARG A N 1
ATOM 652 C CA . ARG A 1 81 ? 9.740 0.028 8.305 1.00 98.00 81 ARG A CA 1
ATOM 653 C C . ARG A 1 81 ? 8.383 0.667 8.585 1.00 98.00 81 ARG A C 1
ATOM 655 O O . ARG A 1 81 ? 8.077 0.922 9.747 1.00 98.00 81 ARG A O 1
ATOM 662 N N . ASN A 1 82 ? 7.578 0.904 7.552 1.00 98.12 82 ASN A N 1
ATOM 663 C CA . ASN A 1 82 ? 6.291 1.585 7.671 1.00 98.12 82 ASN A CA 1
ATOM 664 C C . ASN A 1 82 ? 5.330 0.782 8.556 1.00 98.12 82 ASN A C 1
ATOM 666 O O . ASN A 1 82 ? 4.794 1.317 9.524 1.00 98.12 82 ASN A O 1
ATOM 670 N N . PHE A 1 83 ? 5.195 -0.525 8.314 1.00 98.12 83 PHE A N 1
ATOM 671 C CA . PHE A 1 83 ? 4.331 -1.378 9.135 1.00 98.12 83 PHE A CA 1
ATOM 672 C C . PHE A 1 83 ? 4.835 -1.544 10.572 1.00 98.12 83 PHE A C 1
ATOM 674 O O . PHE A 1 83 ? 4.032 -1.590 11.506 1.00 98.12 83 PHE A O 1
ATOM 681 N N . SER A 1 84 ? 6.153 -1.602 10.782 1.00 97.19 84 SER A N 1
ATOM 682 C CA . SER A 1 84 ? 6.721 -1.646 12.136 1.00 97.19 84 SER A CA 1
ATOM 683 C C . SER A 1 84 ? 6.477 -0.341 12.892 1.00 97.19 84 SER A C 1
ATOM 685 O O . SER A 1 84 ? 6.121 -0.379 14.068 1.00 97.19 84 SER A O 1
ATOM 687 N N . PHE A 1 85 ? 6.609 0.803 12.214 1.00 96.81 85 PHE A N 1
ATOM 688 C CA . PHE A 1 85 ? 6.309 2.111 12.785 1.00 96.81 85 PHE A CA 1
ATOM 689 C C . PHE A 1 85 ? 4.833 2.226 13.172 1.00 96.81 85 PHE A C 1
ATOM 691 O O . PHE A 1 85 ? 4.543 2.514 14.331 1.00 96.81 85 PHE A O 1
ATOM 698 N N . LEU A 1 86 ? 3.907 1.936 12.250 1.00 96.00 86 LEU A N 1
ATOM 699 C CA . LEU A 1 86 ? 2.468 2.008 12.525 1.00 96.00 86 LEU A CA 1
ATOM 700 C C . LEU A 1 86 ? 2.071 1.102 13.692 1.00 96.00 86 LEU A C 1
ATOM 702 O O . LEU A 1 86 ? 1.366 1.541 14.598 1.00 96.00 86 LEU A O 1
ATOM 706 N N . ARG A 1 87 ? 2.597 -0.130 13.743 1.00 95.62 87 ARG A N 1
ATOM 707 C CA . ARG A 1 87 ? 2.325 -1.034 14.865 1.00 95.62 87 ARG A CA 1
ATOM 708 C C . ARG A 1 87 ? 2.829 -0.482 16.197 1.00 95.62 87 ARG A C 1
ATOM 710 O O . ARG A 1 87 ? 2.171 -0.709 17.214 1.00 95.62 87 ARG A O 1
ATOM 717 N N . LYS A 1 88 ? 3.998 0.170 16.198 1.00 94.25 88 LYS A N 1
ATOM 718 C CA . LYS A 1 88 ? 4.594 0.770 17.398 1.00 94.25 88 LYS A CA 1
ATOM 719 C C . LYS A 1 88 ? 3.778 1.967 17.885 1.00 94.25 88 LYS A C 1
ATOM 721 O O . LYS A 1 88 ? 3.636 2.121 19.088 1.00 94.25 88 LYS A O 1
ATOM 726 N N . GLN A 1 89 ? 3.259 2.794 16.976 1.00 90.44 89 GLN A N 1
ATOM 727 C CA . GLN A 1 89 ? 2.486 3.983 17.347 1.00 90.44 89 GLN A CA 1
ATOM 728 C C . GLN A 1 89 ? 1.052 3.658 17.766 1.00 90.44 89 GLN A C 1
ATOM 730 O O . GLN A 1 89 ? 0.565 4.208 18.741 1.00 90.44 89 GLN A O 1
ATOM 735 N N . ALA A 1 90 ? 0.376 2.760 17.049 1.00 88.50 90 ALA A N 1
ATOM 736 C CA . ALA A 1 90 ? -1.062 2.564 17.217 1.00 88.50 90 ALA A CA 1
ATOM 737 C C . ALA A 1 90 ? -1.459 1.301 17.993 1.00 88.50 90 ALA A C 1
ATOM 739 O O . ALA A 1 90 ? -2.642 1.003 18.127 1.00 88.50 90 ALA A O 1
ATOM 740 N N . GLY A 1 91 ? -0.499 0.483 18.432 1.00 90.75 91 GLY A N 1
ATOM 741 C CA . GLY A 1 91 ? -0.783 -0.734 19.203 1.00 90.75 91 GLY A CA 1
ATOM 742 C C . GLY A 1 91 ? -1.456 -1.875 18.418 1.00 90.75 91 GLY A C 1
ATOM 743 O O . GLY A 1 91 ? -1.498 -3.005 18.901 1.00 90.75 91 GLY A O 1
ATOM 744 N N . ARG A 1 92 ? -1.917 -1.645 17.184 1.00 92.88 92 ARG A N 1
ATOM 745 C CA . ARG A 1 92 ? -2.475 -2.663 16.280 1.00 92.88 92 ARG A CA 1
ATOM 746 C C . ARG A 1 92 ? -2.347 -2.243 14.816 1.00 92.88 92 ARG A C 1
ATOM 748 O O . ARG A 1 92 ? -2.093 -1.083 14.522 1.00 92.88 92 ARG A O 1
ATOM 755 N N . LEU A 1 93 ? -2.517 -3.203 13.908 1.00 94.88 93 LEU A N 1
ATOM 756 C CA . LEU A 1 93 ? -2.644 -2.968 12.465 1.00 94.88 93 LEU A CA 1
ATOM 757 C C . LEU A 1 93 ? -4.009 -3.474 11.999 1.00 94.88 93 LEU A C 1
ATOM 759 O O . LEU A 1 93 ? -4.518 -4.456 12.542 1.00 94.88 93 LEU A O 1
ATOM 763 N N . SER A 1 94 ? -4.569 -2.836 10.974 1.00 92.44 94 SER A N 1
ATOM 764 C CA . SER A 1 94 ? -5.852 -3.209 10.380 1.00 92.44 94 SER A CA 1
ATOM 765 C C . SER A 1 94 ? -5.699 -3.330 8.862 1.00 92.44 94 SER A C 1
ATOM 767 O O . SER A 1 94 ? -5.299 -2.363 8.227 1.00 92.44 94 SER A O 1
ATOM 769 N N . PRO A 1 95 ? -6.005 -4.483 8.248 1.00 91.00 95 PRO A N 1
ATOM 770 C CA . PRO A 1 95 ? -6.379 -5.746 8.886 1.00 91.00 95 PRO A CA 1
ATOM 771 C C . PRO A 1 95 ? -5.188 -6.427 9.595 1.00 91.00 95 PRO A C 1
ATOM 773 O O . PRO A 1 95 ? -4.035 -6.219 9.221 1.00 91.00 95 PRO A O 1
ATOM 776 N N . CYS A 1 96 ? -5.447 -7.319 10.559 1.00 90.75 96 CYS A N 1
ATOM 777 C CA . CYS A 1 96 ? -4.390 -7.985 11.342 1.00 90.75 96 CYS A CA 1
ATOM 778 C C . CYS A 1 96 ? -3.347 -8.733 10.488 1.00 90.75 96 CYS A C 1
ATOM 780 O O . CYS A 1 9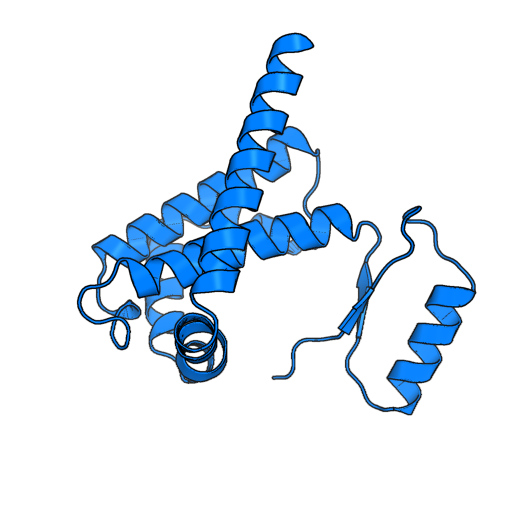6 ? -2.175 -8.780 10.867 1.00 90.75 96 CYS A O 1
ATOM 782 N N . LYS A 1 97 ? -3.737 -9.258 9.315 1.00 91.06 97 LYS A N 1
ATOM 783 C CA . LYS A 1 97 ? -2.828 -9.937 8.371 1.00 91.06 97 LYS A CA 1
ATOM 784 C C . LYS A 1 97 ? -1.665 -9.060 7.893 1.00 91.06 97 LYS A C 1
ATOM 786 O O . LYS A 1 97 ? -0.625 -9.592 7.527 1.00 91.06 97 LYS A O 1
ATOM 791 N N . MET A 1 98 ? -1.788 -7.731 7.969 1.00 93.81 98 MET A N 1
ATOM 792 C CA . MET A 1 98 ? -0.716 -6.798 7.595 1.00 93.81 98 MET A CA 1
ATOM 793 C C . MET A 1 98 ? 0.529 -6.921 8.486 1.00 93.81 98 MET A C 1
ATOM 795 O O . MET A 1 98 ? 1.608 -6.469 8.109 1.00 93.81 98 MET A O 1
ATOM 799 N N . ASN A 1 99 ? 0.427 -7.598 9.637 1.00 95.06 99 ASN A N 1
ATOM 800 C CA . ASN A 1 99 ? 1.595 -7.949 10.443 1.00 95.06 99 ASN A CA 1
ATOM 801 C C . ASN A 1 99 ? 2.605 -8.833 9.694 1.00 95.06 99 ASN A C 1
ATOM 803 O O . ASN A 1 99 ? 3.776 -8.827 10.073 1.00 95.06 99 ASN A O 1
ATOM 807 N N . ILE A 1 100 ? 2.207 -9.533 8.623 1.00 95.88 100 ILE A N 1
ATOM 808 C CA . ILE A 1 100 ? 3.130 -10.344 7.820 1.00 95.88 100 ILE A CA 1
ATOM 809 C C . ILE A 1 100 ? 4.330 -9.525 7.328 1.00 95.88 100 ILE A C 1
ATOM 811 O O . ILE A 1 100 ? 5.463 -9.973 7.462 1.00 95.88 100 ILE A O 1
ATOM 815 N N . PHE A 1 101 ? 4.122 -8.277 6.893 1.00 94.94 101 PHE A N 1
ATOM 816 C CA . PHE A 1 101 ? 5.196 -7.404 6.408 1.00 94.94 101 PHE A CA 1
ATOM 817 C C . PHE A 1 101 ? 6.223 -7.038 7.485 1.00 94.94 101 PHE A C 1
ATOM 819 O O . PHE A 1 101 ? 7.349 -6.661 7.167 1.00 94.94 101 PHE A O 1
ATOM 826 N N . ARG A 1 102 ? 5.859 -7.152 8.767 1.00 96.56 102 ARG A N 1
ATOM 827 C CA . ARG A 1 102 ? 6.785 -6.930 9.883 1.00 96.56 102 ARG A CA 1
ATOM 828 C C . ARG A 1 102 ? 7.676 -8.137 10.112 1.00 96.56 102 ARG A C 1
ATOM 830 O O . ARG A 1 102 ? 8.870 -7.965 10.342 1.00 96.56 102 ARG A O 1
ATOM 837 N N . PHE A 1 103 ? 7.114 -9.337 10.046 1.00 95.06 103 PHE A N 1
ATOM 838 C CA . PHE A 1 103 ? 7.812 -10.565 10.422 1.00 95.06 103 PHE A CA 1
ATOM 839 C C . PHE A 1 103 ? 8.521 -11.242 9.251 1.00 95.06 103 PHE A C 1
ATOM 841 O O . PHE A 1 103 ? 9.549 -11.877 9.462 1.00 95.06 103 PHE A O 1
ATOM 848 N N . LEU A 1 104 ? 8.046 -11.037 8.020 1.00 95.12 104 LEU A N 1
ATOM 849 C CA . LEU A 1 104 ? 8.639 -11.641 6.834 1.00 95.12 104 LEU A CA 1
ATOM 850 C C . LEU A 1 104 ? 10.127 -11.238 6.693 1.00 95.12 104 LEU A C 1
ATOM 852 O O . LEU A 1 104 ? 10.459 -10.042 6.797 1.00 95.12 104 LEU A O 1
ATOM 856 N N . PRO A 1 105 ? 11.043 -12.203 6.482 1.00 97.31 105 PRO A N 1
ATOM 857 C CA . PRO A 1 105 ? 12.444 -11.918 6.199 1.00 97.31 105 PRO A CA 1
ATOM 858 C C . PRO A 1 105 ? 12.608 -11.062 4.943 1.00 97.31 105 PRO A C 1
ATOM 860 O O . PRO A 1 105 ? 11.911 -11.245 3.944 1.00 97.31 105 PRO A O 1
ATOM 863 N N . LEU A 1 106 ? 13.566 -10.133 4.983 1.00 97.50 106 LEU A N 1
ATOM 864 C CA . LEU A 1 106 ? 13.785 -9.172 3.901 1.00 97.50 106 LEU A CA 1
ATOM 865 C C . LEU A 1 106 ? 14.069 -9.832 2.532 1.00 97.50 106 LEU A C 1
ATOM 867 O O . LEU A 1 106 ? 13.505 -9.349 1.549 1.00 97.50 106 LEU A O 1
ATOM 871 N N . PRO A 1 107 ? 14.879 -10.909 2.419 1.00 97.56 107 PRO A N 1
ATOM 872 C CA . PRO A 1 107 ? 15.123 -11.555 1.126 1.00 97.56 107 PRO A CA 1
ATOM 873 C C . PRO A 1 107 ? 13.850 -12.148 0.515 1.00 97.56 107 PRO A C 1
ATOM 875 O O . PRO A 1 107 ? 13.556 -11.889 -0.646 1.00 97.56 107 PRO A O 1
ATOM 878 N N . ILE A 1 108 ? 13.045 -12.850 1.320 1.00 97.94 108 ILE A N 1
ATOM 879 C CA . ILE A 1 108 ? 11.780 -13.458 0.876 1.00 97.94 108 ILE A CA 1
ATOM 880 C C . ILE A 1 108 ? 10.818 -12.376 0.387 1.00 97.94 108 ILE A C 1
ATOM 882 O O . ILE A 1 108 ? 10.248 -12.480 -0.694 1.00 97.94 108 ILE A O 1
ATOM 886 N N . MET A 1 109 ? 10.690 -11.294 1.154 1.00 97.56 109 MET A N 1
ATOM 887 C CA . MET A 1 109 ? 9.866 -10.149 0.781 1.00 97.56 109 MET A CA 1
ATOM 888 C C . MET A 1 109 ? 10.325 -9.489 -0.526 1.00 97.56 109 MET A C 1
ATOM 890 O O . MET A 1 109 ? 9.495 -9.089 -1.334 1.00 97.56 109 MET A O 1
ATOM 894 N N . THR A 1 110 ? 11.638 -9.391 -0.739 1.00 98.31 110 THR A N 1
ATOM 895 C CA . THR A 1 110 ? 12.220 -8.832 -1.968 1.00 98.31 110 THR A CA 1
ATOM 896 C C . THR A 1 110 ? 11.867 -9.698 -3.181 1.00 98.31 110 THR A C 1
ATOM 898 O O . THR A 1 110 ? 11.421 -9.164 -4.191 1.00 98.31 110 THR A O 1
ATOM 901 N N . ILE A 1 111 ? 11.976 -11.026 -3.055 1.00 98.19 111 ILE A N 1
ATOM 902 C CA . ILE A 1 111 ? 11.594 -11.980 -4.109 1.00 98.19 111 ILE A CA 1
ATOM 903 C C . ILE A 1 111 ? 10.092 -11.893 -4.404 1.00 98.19 111 ILE A C 1
ATOM 905 O O . ILE A 1 111 ? 9.699 -11.785 -5.561 1.00 98.19 111 ILE A O 1
ATOM 909 N N . MET A 1 112 ? 9.246 -11.886 -3.367 1.00 97.44 112 MET A N 1
ATOM 910 C CA . MET A 1 112 ? 7.793 -11.763 -3.537 1.00 97.44 112 MET A CA 1
ATOM 911 C C . MET A 1 112 ? 7.409 -10.469 -4.264 1.00 97.44 112 MET A C 1
ATOM 913 O O . MET A 1 112 ? 6.524 -10.492 -5.117 1.00 97.44 112 MET A O 1
ATOM 917 N N . LEU A 1 113 ? 8.072 -9.349 -3.953 1.00 97.81 113 LEU A N 1
ATOM 918 C CA . LEU A 1 113 ? 7.849 -8.085 -4.656 1.00 97.81 113 LEU A CA 1
ATOM 919 C C . LEU A 1 113 ? 8.265 -8.178 -6.122 1.00 97.81 113 LEU A C 1
ATOM 921 O O . LEU A 1 113 ? 7.453 -7.828 -6.970 1.00 97.81 113 LEU A O 1
ATOM 925 N N . ALA A 1 114 ? 9.454 -8.707 -6.422 1.00 97.81 114 ALA A N 1
ATOM 926 C CA . ALA A 1 114 ? 9.914 -8.889 -7.799 1.00 97.81 114 ALA A CA 1
ATOM 927 C C . ALA A 1 114 ? 8.900 -9.700 -8.626 1.00 97.81 114 ALA A C 1
ATOM 929 O O . ALA A 1 114 ? 8.445 -9.249 -9.673 1.00 97.81 114 ALA A O 1
ATOM 930 N N . VAL A 1 115 ? 8.448 -10.843 -8.096 1.00 97.50 115 VAL A N 1
ATOM 931 C CA . VAL A 1 115 ? 7.429 -11.683 -8.748 1.00 97.50 115 VAL A CA 1
ATOM 932 C C . VAL A 1 115 ? 6.096 -10.944 -8.904 1.00 97.50 115 VAL A C 1
ATOM 934 O O . VAL A 1 115 ? 5.441 -11.063 -9.935 1.00 97.50 115 VAL A O 1
ATOM 937 N N . THR A 1 116 ? 5.681 -10.161 -7.903 1.00 96.69 116 THR A N 1
ATOM 938 C CA . THR A 1 116 ? 4.416 -9.413 -7.962 1.00 96.69 116 THR A CA 1
ATOM 939 C C . THR A 1 116 ? 4.464 -8.313 -9.022 1.00 96.69 116 THR A C 1
ATOM 941 O O . THR A 1 116 ? 3.499 -8.165 -9.768 1.00 96.69 116 THR A O 1
ATOM 944 N N . PHE A 1 117 ? 5.566 -7.566 -9.114 1.00 97.06 117 PHE A N 1
ATOM 945 C CA . PHE A 1 117 ? 5.749 -6.501 -10.106 1.00 97.06 117 PHE A CA 1
ATOM 946 C C . PHE A 1 117 ? 5.740 -7.040 -11.542 1.00 97.06 117 PHE A C 1
ATOM 948 O O . PHE A 1 117 ? 5.152 -6.411 -12.411 1.00 97.06 117 PHE A O 1
ATOM 955 N N . GLU A 1 118 ? 6.305 -8.227 -11.773 1.00 95.69 118 GLU A N 1
ATOM 956 C CA . GLU A 1 118 ? 6.343 -8.871 -13.097 1.00 95.69 118 GLU A CA 1
ATOM 957 C C . GLU A 1 118 ? 5.054 -9.646 -13.444 1.00 95.69 118 GLU A C 1
ATOM 959 O O . GLU A 1 118 ? 4.944 -10.253 -14.509 1.00 95.69 118 GLU A O 1
ATOM 964 N N . SER A 1 119 ? 4.067 -9.672 -12.545 1.00 95.62 119 SER A N 1
ATOM 965 C CA . SER A 1 119 ? 2.811 -10.393 -12.765 1.00 95.62 119 SER A CA 1
ATOM 966 C C . SER A 1 119 ? 1.775 -9.544 -13.509 1.00 95.62 119 SER A C 1
ATOM 968 O O . SER A 1 119 ? 1.762 -8.318 -13.409 1.00 95.62 119 SER A O 1
ATOM 970 N N . SER A 1 120 ? 0.802 -10.192 -14.158 1.00 92.19 120 SER A N 1
ATOM 971 C CA . SER A 1 120 ? -0.353 -9.500 -14.759 1.00 92.19 120 SER A CA 1
ATOM 972 C C . SER A 1 120 ? -1.192 -8.727 -13.731 1.00 92.19 120 SER A C 1
ATOM 974 O O . SER A 1 120 ? -1.856 -7.745 -14.065 1.00 92.19 120 SER A O 1
ATOM 976 N N . PHE A 1 121 ? -1.150 -9.147 -12.462 1.00 91.62 121 PHE A N 1
ATOM 977 C CA . PHE A 1 121 ? -1.725 -8.396 -11.351 1.00 91.62 121 PHE A CA 1
ATOM 978 C C . PHE A 1 121 ? -0.956 -7.090 -11.107 1.00 91.62 121 PHE A C 1
ATOM 980 O O . PHE A 1 121 ? -1.579 -6.036 -10.971 1.00 91.62 121 PHE A O 1
ATOM 987 N N . GLY A 1 122 ? 0.377 -7.164 -11.081 1.00 92.81 122 GLY A N 1
ATOM 988 C CA . GLY A 1 122 ? 1.264 -6.015 -10.925 1.00 92.81 122 GLY A CA 1
ATOM 989 C C . GLY A 1 122 ? 1.096 -5.002 -12.046 1.00 92.81 122 GLY A C 1
ATOM 990 O O . GLY A 1 122 ? 0.891 -3.822 -11.764 1.00 92.81 122 GLY A O 1
ATOM 991 N N . ASP A 1 123 ? 1.060 -5.467 -13.294 1.00 92.88 123 ASP A N 1
ATOM 992 C CA . ASP A 1 123 ? 0.790 -4.610 -14.448 1.00 92.88 123 ASP A CA 1
ATOM 993 C C . ASP A 1 123 ? -0.565 -3.896 -14.297 1.00 92.88 123 ASP A C 1
ATOM 995 O O . ASP A 1 123 ? -0.633 -2.668 -14.198 1.00 92.88 123 ASP A O 1
ATOM 999 N N . LYS A 1 124 ? -1.655 -4.661 -14.157 1.00 90.50 124 LYS A N 1
ATOM 1000 C CA . LYS A 1 124 ? -3.018 -4.115 -14.177 1.00 90.50 124 LYS A CA 1
ATOM 1001 C C . LYS A 1 124 ? -3.343 -3.189 -13.003 1.00 90.50 124 LYS A C 1
ATOM 1003 O O . LYS A 1 124 ? -4.028 -2.187 -13.206 1.00 90.50 124 LYS A O 1
ATOM 1008 N N . PHE A 1 125 ? -2.924 -3.532 -11.784 1.00 90.06 125 PHE A N 1
ATOM 1009 C CA . PHE A 1 125 ? -3.350 -2.823 -10.569 1.00 90.06 125 PHE A CA 1
ATOM 1010 C C . PHE A 1 125 ? -2.289 -1.903 -9.975 1.00 90.06 125 PHE A C 1
ATOM 1012 O O . PHE A 1 125 ? -2.652 -0.970 -9.264 1.00 90.06 125 PHE A O 1
ATOM 1019 N N . MET A 1 126 ? -1.003 -2.144 -10.236 1.00 94.38 126 MET A N 1
ATOM 1020 C CA . MET A 1 126 ? 0.074 -1.344 -9.651 1.00 94.38 126 MET A CA 1
ATOM 1021 C C . MET A 1 126 ? 0.692 -0.416 -10.700 1.00 94.38 126 MET A C 1
ATOM 1023 O O . MET A 1 126 ? 0.626 0.800 -10.531 1.00 94.38 126 MET A O 1
ATOM 1027 N N . TYR A 1 127 ? 1.220 -0.957 -11.802 1.00 95.00 127 TYR A N 1
ATOM 1028 C CA . TYR A 1 127 ? 1.898 -0.163 -12.831 1.00 95.00 127 TYR A CA 1
ATOM 1029 C C . TYR A 1 127 ? 0.936 0.785 -13.556 1.00 95.00 127 TYR A C 1
ATOM 1031 O O . TYR A 1 127 ? 1.160 1.996 -13.581 1.00 95.00 127 TYR A O 1
ATOM 1039 N N . GLN A 1 128 ? -0.180 0.270 -14.087 1.00 93.75 128 GLN A N 1
ATOM 1040 C CA . GLN A 1 128 ? -1.157 1.102 -14.801 1.00 93.75 128 GLN A CA 1
ATOM 1041 C C . GLN A 1 128 ? -1.745 2.201 -13.911 1.00 93.75 128 GLN A C 1
ATOM 1043 O O . GLN A 1 128 ? -1.988 3.309 -14.385 1.00 93.75 128 GLN A O 1
ATOM 1048 N N . HIS A 1 129 ? -1.962 1.910 -12.626 1.00 91.75 129 HIS A N 1
ATOM 1049 C CA . HIS A 1 129 ? -2.445 2.900 -11.667 1.00 91.75 129 HIS A CA 1
ATOM 1050 C C . HIS A 1 129 ? -1.387 3.980 -11.402 1.00 91.75 129 HIS A C 1
ATOM 1052 O O . HIS A 1 129 ? -1.680 5.162 -11.572 1.00 91.75 129 HIS A O 1
ATOM 1058 N N . ALA A 1 130 ? -0.144 3.587 -11.098 1.00 92.9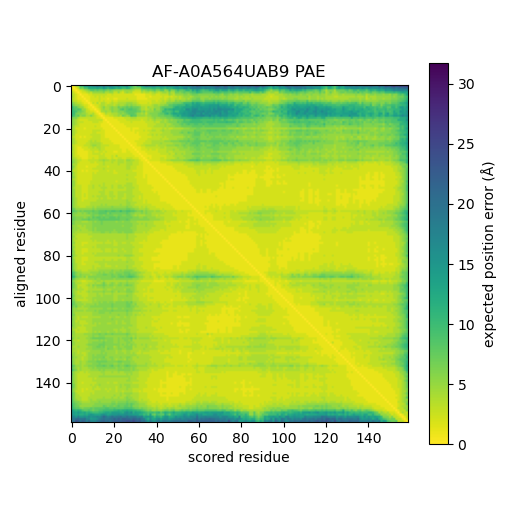4 130 ALA A N 1
ATOM 1059 C CA . ALA A 1 130 ? 0.963 4.521 -10.889 1.00 92.94 130 ALA A CA 1
ATOM 1060 C C . ALA A 1 130 ? 1.201 5.421 -12.117 1.00 92.94 130 ALA A C 1
ATOM 1062 O O . ALA A 1 130 ? 1.391 6.629 -11.995 1.00 92.94 130 ALA A O 1
ATOM 1063 N N . ARG A 1 131 ? 1.110 4.860 -13.327 1.00 94.94 131 ARG A N 1
ATOM 1064 C CA . ARG A 1 131 ? 1.268 5.617 -14.573 1.00 94.94 131 ARG A CA 1
ATOM 1065 C C . ARG A 1 131 ? 0.137 6.619 -14.821 1.00 94.94 131 ARG A C 1
ATOM 1067 O O . ARG A 1 131 ? 0.398 7.704 -15.330 1.00 94.94 131 ARG A O 1
ATOM 1074 N N . LYS A 1 132 ? -1.110 6.263 -14.497 1.00 95.06 132 LYS A N 1
ATOM 1075 C CA . LYS A 1 132 ? -2.291 7.115 -14.740 1.00 95.06 132 LYS A CA 1
ATOM 1076 C C . LYS A 1 132 ? -2.492 8.191 -13.674 1.00 95.06 132 LYS A C 1
ATOM 1078 O O . LYS A 1 132 ? -3.030 9.245 -13.994 1.00 95.06 132 LYS A O 1
ATOM 1083 N N . ALA A 1 133 ? -2.066 7.941 -12.436 1.00 93.94 133 ALA A N 1
ATOM 1084 C CA . ALA A 1 133 ? -2.296 8.830 -11.298 1.00 93.94 133 ALA A CA 1
ATOM 1085 C C . ALA A 1 133 ? -0.993 9.249 -10.570 1.00 93.94 133 ALA A C 1
ATOM 1087 O O . ALA A 1 133 ? -0.899 9.140 -9.343 1.00 93.94 133 ALA A O 1
ATOM 1088 N N . PRO A 1 134 ? 0.036 9.768 -11.277 1.00 95.00 134 PRO A N 1
ATOM 1089 C CA . PRO A 1 134 ? 1.322 10.085 -10.654 1.00 95.00 134 PRO A CA 1
ATOM 1090 C C . PRO A 1 134 ? 1.224 11.224 -9.634 1.00 95.00 134 PRO A C 1
ATOM 1092 O O . PRO A 1 134 ? 1.884 11.187 -8.596 1.00 95.00 134 PRO A O 1
ATOM 1095 N N . ASN A 1 135 ? 0.386 12.231 -9.896 1.00 96.69 135 ASN A N 1
ATOM 1096 C CA . ASN A 1 135 ? 0.194 13.359 -8.983 1.00 96.69 135 ASN A CA 1
ATOM 1097 C C . ASN A 1 135 ? -0.519 12.932 -7.695 1.00 96.69 135 ASN A C 1
ATOM 1099 O O . ASN A 1 135 ? -0.092 13.332 -6.614 1.00 96.69 135 ASN A O 1
ATOM 1103 N N . GLU A 1 136 ? -1.534 12.069 -7.804 1.00 95.81 136 GLU A N 1
ATOM 1104 C CA . GLU A 1 136 ? -2.225 11.485 -6.650 1.00 95.81 136 GLU A CA 1
ATOM 1105 C C . GLU A 1 136 ? -1.238 10.714 -5.771 1.00 95.81 136 GLU A C 1
ATOM 1107 O O . GLU A 1 136 ? -1.115 10.999 -4.583 1.00 95.81 136 GLU A O 1
ATOM 1112 N N . MET A 1 137 ? -0.446 9.808 -6.354 1.00 97.38 137 MET A N 1
ATOM 1113 C CA . MET A 1 137 ? 0.518 9.021 -5.581 1.00 97.38 137 MET A CA 1
ATOM 1114 C C . MET A 1 137 ? 1.621 9.872 -4.943 1.00 97.38 137 MET A C 1
ATOM 1116 O O . MET A 1 137 ? 2.043 9.576 -3.825 1.00 97.38 137 MET A O 1
ATOM 1120 N N . ARG A 1 138 ? 2.077 10.943 -5.610 1.00 97.12 138 ARG A N 1
ATOM 1121 C CA . ARG A 1 138 ? 3.033 11.903 -5.028 1.00 97.12 138 ARG A CA 1
ATOM 1122 C C . ARG A 1 138 ? 2.436 12.638 -3.834 1.00 97.12 138 ARG A C 1
ATOM 1124 O O . ARG A 1 138 ? 3.126 12.838 -2.836 1.00 97.12 138 ARG A O 1
ATOM 1131 N N . GLU A 1 139 ? 1.174 13.036 -3.923 1.00 98.06 139 GLU A N 1
ATOM 1132 C CA . GLU A 1 139 ? 0.492 13.719 -2.831 1.00 98.06 139 GLU A CA 1
ATOM 1133 C C . GLU A 1 139 ? 0.227 12.766 -1.658 1.00 98.06 139 GLU A C 1
ATOM 1135 O O . GLU A 1 139 ? 0.569 13.080 -0.518 1.00 98.06 139 GLU A O 1
ATOM 1140 N N . LEU A 1 140 ? -0.234 11.544 -1.935 1.00 97.44 140 LEU A N 1
ATOM 1141 C CA . LEU A 1 140 ? -0.375 10.490 -0.928 1.00 97.44 140 LEU A CA 1
ATOM 1142 C C . LEU A 1 140 ? 0.957 10.170 -0.240 1.00 97.44 140 LEU A C 1
ATOM 1144 O O . LEU A 1 140 ? 0.988 10.014 0.980 1.00 97.44 140 LEU A O 1
ATOM 1148 N N . HIS A 1 141 ? 2.065 10.120 -0.987 1.00 98.19 141 HIS A N 1
ATOM 1149 C CA . HIS A 1 141 ? 3.402 9.961 -0.415 1.00 98.19 141 HIS A CA 1
ATOM 1150 C C . HIS A 1 141 ? 3.712 11.078 0.587 1.00 98.19 141 HIS A C 1
ATOM 1152 O O . HIS A 1 141 ? 4.092 10.798 1.729 1.00 98.19 141 HIS A O 1
ATOM 1158 N N . LYS A 1 142 ? 3.540 12.343 0.178 1.00 98.25 142 LYS A N 1
ATOM 1159 C CA . LYS A 1 142 ? 3.806 13.511 1.031 1.00 98.25 142 LYS A CA 1
ATOM 1160 C C . LYS A 1 142 ? 2.954 13.475 2.295 1.00 98.25 142 LYS A C 1
ATOM 1162 O O . LYS A 1 142 ? 3.500 13.559 3.394 1.00 98.25 142 LYS A O 1
ATOM 1167 N N . GLN A 1 143 ? 1.641 13.301 2.148 1.00 98.00 143 GLN A N 1
ATOM 1168 C CA . GLN A 1 143 ? 0.705 13.286 3.271 1.00 98.00 143 GLN A CA 1
ATOM 1169 C C . GLN A 1 143 ? 0.996 12.136 4.234 1.00 98.00 143 GLN A C 1
ATOM 1171 O O . GLN A 1 143 ? 1.055 12.350 5.445 1.00 98.00 143 GLN A O 1
ATOM 1176 N N . PHE A 1 144 ? 1.255 10.934 3.715 1.00 98.00 144 PHE A N 1
ATOM 1177 C CA . PHE A 1 144 ? 1.543 9.764 4.536 1.00 98.00 144 PHE A CA 1
ATOM 1178 C C . PHE A 1 144 ? 2.815 9.944 5.376 1.00 98.00 144 PHE A C 1
ATOM 1180 O O . PHE A 1 144 ? 2.786 9.749 6.594 1.00 98.00 144 PHE A O 1
ATOM 1187 N N . TYR A 1 145 ? 3.930 10.361 4.768 1.00 97.94 145 TYR A N 1
ATOM 1188 C CA . TYR A 1 145 ? 5.178 10.542 5.515 1.00 97.94 145 TYR A CA 1
ATOM 1189 C C . TYR A 1 145 ? 5.163 11.783 6.419 1.00 97.94 145 TYR A C 1
ATOM 1191 O O . TYR A 1 145 ? 5.749 11.736 7.503 1.00 97.94 145 TYR A O 1
ATOM 1199 N N . ALA A 1 146 ? 4.451 12.854 6.048 1.00 97.94 146 ALA A N 1
ATOM 1200 C CA . ALA A 1 146 ? 4.220 13.996 6.934 1.00 97.94 146 ALA A CA 1
ATOM 1201 C C . ALA A 1 146 ? 3.404 13.590 8.171 1.00 97.94 146 ALA A C 1
ATOM 1203 O O . ALA A 1 146 ? 3.757 13.946 9.295 1.00 97.94 146 ALA A O 1
ATOM 1204 N N . TYR A 1 147 ? 2.360 12.782 7.983 1.00 96.56 147 TYR A N 1
ATOM 1205 C CA . TYR A 1 147 ? 1.563 12.237 9.076 1.00 96.56 147 TYR A CA 1
ATOM 1206 C C . TYR A 1 147 ? 2.396 11.336 10.002 1.00 96.56 147 TYR A C 1
ATOM 1208 O O . TYR A 1 147 ? 2.381 11.510 11.220 1.00 96.56 147 TYR A O 1
ATOM 1216 N N . MET A 1 148 ? 3.202 10.423 9.444 1.00 95.31 148 MET A N 1
ATOM 1217 C CA . MET A 1 148 ? 4.122 9.598 10.239 1.00 95.31 148 MET A CA 1
ATOM 1218 C C . MET A 1 148 ? 5.131 10.440 11.030 1.00 95.31 148 MET A C 1
ATOM 1220 O O . MET A 1 148 ? 5.463 10.083 12.161 1.00 95.31 148 MET A O 1
ATOM 1224 N N . LYS A 1 149 ? 5.627 11.544 10.457 1.00 95.38 149 LYS A N 1
ATOM 1225 C CA . LYS A 1 149 ? 6.538 12.468 11.144 1.00 95.38 149 LYS A CA 1
ATOM 1226 C C . LYS A 1 149 ? 5.856 13.114 12.353 1.00 95.38 149 LYS A C 1
ATOM 1228 O O . LYS A 1 149 ? 6.382 12.990 13.455 1.00 95.38 149 LYS A O 1
ATOM 1233 N N . LYS A 1 150 ? 4.649 13.662 12.175 1.00 95.06 150 LYS A N 1
ATOM 1234 C CA . LYS A 1 150 ? 3.850 14.238 13.272 1.00 95.06 150 LYS A CA 1
ATOM 1235 C C . LYS A 1 150 ? 3.573 13.224 14.386 1.00 95.06 150 LYS A C 1
ATOM 1237 O O . LYS A 1 150 ? 3.764 13.528 15.556 1.00 95.06 150 LYS A O 1
ATOM 1242 N N . LEU A 1 151 ? 3.206 11.985 14.036 1.00 92.12 151 LEU A N 1
ATOM 1243 C CA . LEU A 1 151 ? 3.020 10.906 15.020 1.00 92.12 151 LEU A CA 1
ATOM 1244 C C . LEU A 1 151 ? 4.299 10.564 15.791 1.00 92.12 151 LEU A C 1
ATOM 1246 O O . LEU A 1 151 ? 4.245 10.123 16.937 1.00 92.12 151 LEU A O 1
ATOM 1250 N N . LYS A 1 152 ? 5.460 10.679 15.140 1.00 90.38 152 LYS A N 1
ATOM 1251 C CA . LYS A 1 152 ? 6.743 10.443 15.793 1.00 90.38 152 LYS A CA 1
ATOM 1252 C C . LYS A 1 152 ? 7.011 11.540 16.822 1.00 90.38 152 LYS A C 1
ATOM 1254 O O . LYS A 1 152 ? 7.336 11.188 17.948 1.00 90.38 152 LYS A O 1
ATOM 1259 N N . GLU A 1 153 ? 6.867 12.802 16.429 1.00 91.31 153 GLU A N 1
ATOM 1260 C CA . GLU A 1 153 ? 7.103 13.990 17.264 1.00 91.31 153 GLU A CA 1
ATOM 1261 C C . GLU A 1 153 ? 6.175 14.014 18.483 1.00 91.31 153 GLU A C 1
ATOM 1263 O O . GLU A 1 153 ? 6.669 14.014 19.606 1.00 91.31 153 GLU A O 1
ATOM 1268 N N . ALA A 1 154 ? 4.866 13.842 18.279 1.00 87.62 154 ALA A N 1
ATOM 1269 C CA . ALA A 1 154 ? 3.884 13.821 19.365 1.00 87.62 154 ALA A CA 1
ATOM 1270 C C . ALA A 1 154 ? 4.168 12.743 20.428 1.00 87.62 15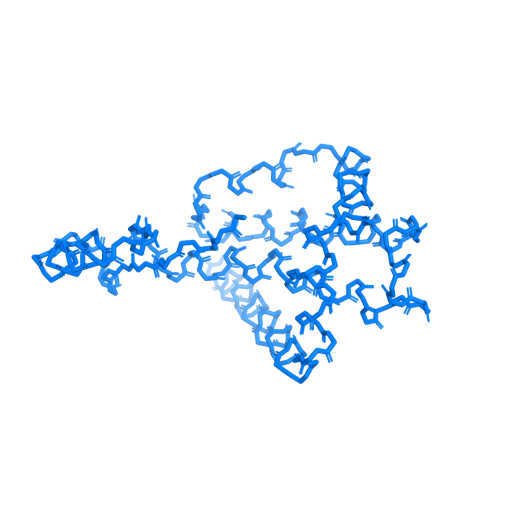4 ALA A C 1
ATOM 1272 O O . ALA A 1 154 ? 3.874 12.937 21.600 1.00 87.62 154 ALA A O 1
ATOM 1273 N N . ARG A 1 155 ? 4.763 11.595 20.060 1.00 79.44 155 ARG A N 1
ATOM 1274 C CA . ARG A 1 155 ? 5.141 10.579 21.058 1.00 79.44 155 ARG A CA 1
ATOM 1275 C C . ARG A 1 155 ? 6.366 10.987 21.882 1.00 79.44 155 ARG A C 1
ATOM 1277 O O . ARG A 1 155 ? 6.476 10.548 23.018 1.00 79.44 155 ARG A O 1
ATOM 1284 N N . TYR A 1 156 ? 7.305 11.745 21.315 1.00 75.75 156 TYR A N 1
ATOM 1285 C CA . TYR A 1 156 ? 8.473 12.221 22.067 1.00 75.75 156 TYR A CA 1
ATOM 1286 C C . TYR A 1 156 ? 8.118 13.341 23.041 1.00 75.75 156 TYR A C 1
ATOM 1288 O O . TYR A 1 156 ? 8.789 13.464 24.047 1.00 75.75 156 TYR A O 1
ATOM 1296 N N . GLU A 1 157 ? 7.065 14.114 22.777 1.00 71.06 157 GLU A N 1
ATOM 1297 C CA . GLU A 1 157 ? 6.585 15.153 23.701 1.00 71.06 157 GLU A CA 1
ATOM 1298 C C . GLU A 1 157 ? 5.873 14.584 24.943 1.00 71.06 157 GLU A C 1
ATOM 1300 O O . GLU A 1 157 ? 5.688 15.296 25.924 1.00 71.06 157 GLU A O 1
ATOM 1305 N N . ILE A 1 158 ? 5.462 13.311 24.907 1.00 65.44 158 ILE A N 1
ATOM 1306 C CA . ILE A 1 158 ? 4.719 12.635 25.989 1.00 65.44 158 ILE A CA 1
ATOM 1307 C C . 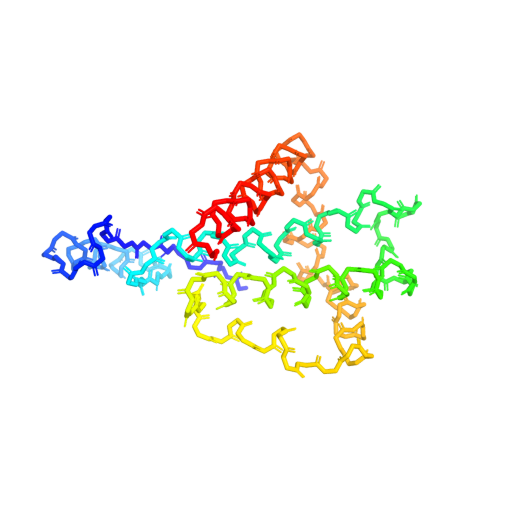ILE A 1 158 ? 5.646 11.728 26.837 1.00 65.44 158 ILE A C 1
ATOM 1309 O O . ILE A 1 158 ? 5.203 11.139 27.822 1.00 65.44 158 ILE A O 1
ATOM 1313 N N . LEU A 1 159 ? 6.925 11.594 26.459 1.00 56.69 159 LEU A N 1
ATOM 1314 C CA . LEU A 1 159 ? 7.951 10.800 27.154 1.00 56.69 159 LEU A CA 1
ATOM 1315 C C . LEU A 1 159 ? 8.986 11.711 27.811 1.00 56.69 159 LEU A C 1
ATOM 1317 O O . LEU A 1 159 ? 9.412 11.356 28.929 1.00 56.69 159 LEU A O 1
#